Protein AF-A0A061QTZ3-F1 (afdb_monomer_lite)

Foldseek 3Di:
DPPDQPVVLLVVLLVLLVVLPVVDPPLLVLLLVQLVQCPVVHLQLDHDCVDPSCPPNVVNCVSCVVVCVVQVVPDGNSVSSNSSSVSSVVVVVVPPDD

Radius of gyration: 13.43 Å; chains: 1; bounding box: 27×43×33 Å

InterPro domains:
  IPR002016 Haem peroxidase [PF00141] (13-93)
  IPR010255 Haem peroxidase superfamily [SSF48113] (11-93)
  IPR019794 Peroxidase, active site [PS00436] (28-39)

Secondary structure (DSSP, 8-state):
------HHHHHHHHHHHHHHHHHSTTHHHHHHHHHHHHTSS-SSS---TTSGGGTT-HHHHHHHHHHHHHSTTTS-HHHHHHHHHHHHHHHHHTT---

Organism: NCBI:txid582737

pLDDT: mean 91.47, std 13.01, range [41.38, 98.44]

Structure (mmCIF, N/CA/C/O backbone):
data_AF-A0A061QTZ3-F1
#
_entry.id   AF-A0A061QTZ3-F1
#
loop_
_atom_site.group_PDB
_atom_site.id
_atom_site.type_symbol
_atom_site.label_atom_id
_atom_site.label_alt_id
_atom_site.label_comp_id
_atom_site.label_asym_id
_atom_site.label_entity_id
_atom_site.label_seq_id
_atom_site.pdbx_PDB_ins_code
_atom_site.Cartn_x
_atom_site.Cartn_y
_atom_site.Cartn_z
_atom_site.occupancy
_atom_site.B_iso_or_equiv
_atom_site.auth_seq_id
_atom_site.auth_comp_id
_atom_site.auth_asym_id
_atom_site.auth_atom_id
_atom_site.pdbx_PDB_model_num
ATOM 1 N N . PRO A 1 1 ? -5.597 22.428 11.726 1.00 41.38 1 PRO A N 1
ATOM 2 C CA . PRO A 1 1 ? -6.651 21.450 12.080 1.00 41.38 1 PRO A CA 1
ATOM 3 C C . PRO A 1 1 ? -6.055 20.040 12.136 1.00 41.38 1 PRO A C 1
ATOM 5 O O . PRO A 1 1 ? -5.758 19.455 11.103 1.00 41.38 1 PRO A O 1
ATOM 8 N N . THR A 1 2 ? -5.795 19.531 13.338 1.00 43.41 2 THR A N 1
ATOM 9 C CA . THR A 1 2 ? -5.424 18.127 13.541 1.00 43.41 2 THR A CA 1
ATOM 10 C C . THR A 1 2 ? -6.658 17.272 13.287 1.00 43.41 2 THR A C 1
ATOM 12 O O . THR A 1 2 ? -7.530 17.175 14.147 1.00 43.41 2 THR A O 1
ATOM 15 N N . VAL A 1 3 ? -6.760 16.703 12.087 1.00 55.25 3 VAL A N 1
ATOM 16 C CA . VAL A 1 3 ? -7.692 15.604 11.831 1.00 55.25 3 VAL A CA 1
ATOM 17 C C . VAL A 1 3 ? -7.209 14.447 12.699 1.00 55.25 3 VAL A C 1
ATOM 19 O O . VAL A 1 3 ? -6.103 13.945 12.511 1.00 55.25 3 VAL A O 1
ATOM 22 N N . SER A 1 4 ? -7.982 14.080 13.719 1.00 60.75 4 SER A N 1
ATOM 23 C CA . SER A 1 4 ? -7.726 12.850 14.460 1.00 60.75 4 SER A CA 1
ATOM 24 C C . SER A 1 4 ? -7.866 11.689 13.483 1.00 60.75 4 SER A C 1
ATOM 26 O O . SER A 1 4 ? -8.926 11.538 12.877 1.00 60.75 4 SER A O 1
ATOM 28 N N . LEU A 1 5 ? -6.808 10.896 13.325 1.00 68.38 5 LEU A N 1
ATOM 29 C CA . LEU A 1 5 ? -6.836 9.678 12.523 1.00 68.38 5 LEU A CA 1
ATOM 30 C C . LEU A 1 5 ? -8.010 8.806 12.998 1.00 68.38 5 LEU A C 1
ATOM 32 O O . LEU A 1 5 ? -8.040 8.406 14.165 1.00 68.38 5 LEU A O 1
ATOM 36 N N . ASP A 1 6 ? -8.988 8.548 12.127 1.00 83.75 6 ASP A N 1
ATOM 37 C CA . ASP A 1 6 ? -10.115 7.680 12.468 1.00 83.75 6 ASP A CA 1
ATOM 38 C C . ASP A 1 6 ? -9.604 6.247 12.642 1.00 83.75 6 ASP A C 1
ATOM 40 O O . ASP A 1 6 ? -9.299 5.532 11.682 1.00 83.75 6 ASP A O 1
ATOM 44 N N . THR A 1 7 ? -9.497 5.827 13.899 1.00 85.81 7 THR A N 1
ATOM 45 C CA . THR A 1 7 ? -8.972 4.516 14.271 1.00 85.81 7 THR A CA 1
ATOM 46 C C . THR A 1 7 ? -9.833 3.379 13.722 1.00 85.81 7 THR A C 1
ATOM 48 O O . THR A 1 7 ? -9.293 2.306 13.442 1.00 85.81 7 THR A O 1
ATOM 51 N N . ALA A 1 8 ? -11.132 3.607 13.489 1.00 92.00 8 ALA A N 1
ATOM 52 C CA . ALA A 1 8 ? -12.021 2.623 12.880 1.00 92.00 8 ALA A CA 1
ATOM 53 C C . ALA A 1 8 ? -11.728 2.439 11.382 1.00 92.00 8 ALA A C 1
ATOM 55 O O . ALA A 1 8 ? -11.662 1.303 10.899 1.00 92.00 8 ALA A O 1
ATOM 56 N N . THR A 1 9 ? -11.479 3.531 10.652 1.00 94.12 9 THR A N 1
ATOM 57 C CA . THR A 1 9 ? -11.048 3.472 9.245 1.00 94.12 9 THR A CA 1
ATOM 58 C C . THR A 1 9 ? -9.703 2.758 9.114 1.00 94.12 9 THR 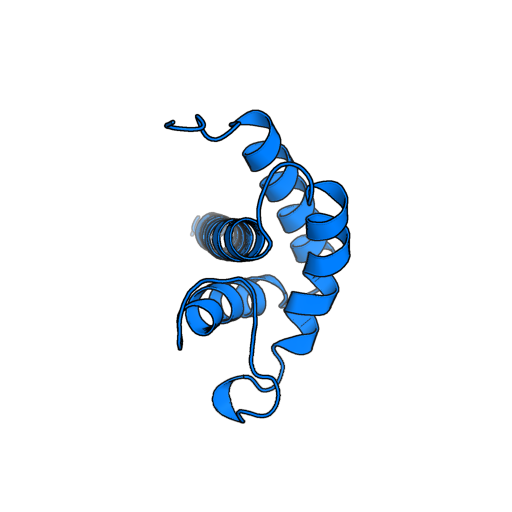A C 1
ATOM 60 O O . THR A 1 9 ? -9.581 1.826 8.319 1.00 94.12 9 THR A O 1
ATOM 63 N N . VAL A 1 10 ? -8.718 3.084 9.959 1.00 95.44 10 VAL A N 1
ATOM 64 C CA . VAL A 1 10 ? -7.416 2.387 9.959 1.00 95.44 10 VAL A CA 1
ATOM 65 C C . VAL A 1 10 ? -7.577 0.892 10.249 1.00 95.44 10 VAL A C 1
ATOM 67 O O . VAL A 1 10 ? -6.965 0.060 9.577 1.00 95.44 10 VAL A O 1
ATOM 70 N N . ALA A 1 11 ? -8.411 0.517 11.224 1.00 95.88 11 ALA A N 1
ATOM 71 C CA . ALA A 1 11 ? -8.685 -0.888 11.528 1.00 95.88 11 ALA A CA 1
ATOM 72 C C . ALA A 1 11 ? -9.345 -1.625 10.348 1.00 95.88 11 ALA A C 1
ATOM 74 O O . ALA A 1 11 ? -8.997 -2.776 10.069 1.00 95.88 11 ALA A O 1
ATOM 75 N N . SER A 1 12 ? -10.246 -0.953 9.628 1.00 97.06 12 SER A N 1
ATOM 76 C CA . SER A 1 12 ? -10.900 -1.496 8.434 1.00 97.06 12 SER A CA 1
ATOM 77 C C . SER A 1 12 ? -9.890 -1.729 7.309 1.00 97.06 12 SER A C 1
ATOM 79 O O . SER A 1 12 ? -9.820 -2.840 6.785 1.00 97.06 12 SER A O 1
ATOM 81 N N . ILE A 1 13 ? -9.018 -0.756 7.022 1.00 97.81 13 ILE A N 1
ATOM 82 C CA . ILE A 1 13 ? -7.938 -0.908 6.031 1.00 97.81 13 ILE A CA 1
ATOM 83 C C . ILE A 1 13 ? -7.017 -2.070 6.407 1.00 97.81 13 ILE A C 1
ATOM 85 O O . ILE A 1 13 ? -6.762 -2.939 5.578 1.00 97.81 13 ILE A O 1
ATOM 89 N N . ARG A 1 14 ? -6.578 -2.159 7.671 1.00 97.88 14 ARG A N 1
ATOM 90 C CA . ARG A 1 14 ? -5.762 -3.287 8.160 1.00 97.88 14 ARG A CA 1
ATOM 91 C C . ARG A 1 14 ? -6.436 -4.640 7.920 1.00 97.88 14 ARG A C 1
ATOM 93 O O . ARG A 1 14 ? -5.761 -5.601 7.559 1.00 97.88 14 ARG A O 1
ATOM 100 N N . SER A 1 15 ? -7.749 -4.734 8.133 1.00 98.06 15 SER A N 1
ATOM 101 C CA . SER A 1 15 ? -8.521 -5.958 7.877 1.00 98.06 15 SER A CA 1
ATOM 102 C C . SER A 1 15 ? -8.527 -6.326 6.389 1.00 98.06 15 SER A C 1
ATOM 104 O O . SER A 1 15 ? -8.260 -7.474 6.035 1.00 98.06 15 SER A O 1
ATOM 106 N N . ARG A 1 16 ? -8.751 -5.343 5.509 1.00 98.31 16 ARG A N 1
ATOM 107 C CA . ARG A 1 16 ? -8.760 -5.538 4.049 1.00 98.31 16 ARG A CA 1
ATOM 108 C C . ARG A 1 16 ? -7.381 -5.919 3.514 1.00 98.31 16 ARG A C 1
ATOM 110 O O . ARG A 1 16 ? -7.273 -6.840 2.712 1.00 98.31 16 ARG A O 1
ATOM 117 N N . VAL A 1 17 ? -6.321 -5.288 4.021 1.00 98.31 17 VAL A N 1
ATOM 118 C CA . VAL A 1 17 ? -4.935 -5.632 3.674 1.00 98.31 17 VAL A CA 1
ATOM 119 C C . VAL A 1 17 ? -4.598 -7.065 4.091 1.00 98.31 17 VAL A C 1
ATOM 121 O O . VAL A 1 17 ? -4.006 -7.793 3.300 1.00 98.31 17 VAL A O 1
ATOM 124 N N . LYS A 1 18 ? -5.000 -7.511 5.290 1.00 97.62 18 LYS A N 1
ATOM 125 C CA . LYS A 1 18 ? -4.797 -8.908 5.721 1.00 97.62 18 LYS A CA 1
ATOM 126 C C . LYS A 1 18 ? -5.485 -9.899 4.785 1.00 97.62 18 LYS A C 1
ATOM 128 O O . LYS A 1 18 ? -4.836 -10.823 4.320 1.00 97.62 18 LYS A O 1
ATOM 133 N N . GLN A 1 19 ? -6.745 -9.643 4.424 1.00 97.62 19 GLN A N 1
ATOM 134 C CA . GLN A 1 19 ? -7.471 -10.473 3.453 1.00 97.62 19 GLN A CA 1
ATOM 135 C C . GLN A 1 19 ? -6.749 -10.538 2.097 1.00 97.62 19 GLN A C 1
ATOM 137 O O . GLN A 1 19 ? -6.664 -11.607 1.496 1.00 97.62 19 GLN A O 1
ATOM 142 N N . ALA A 1 20 ? -6.198 -9.415 1.623 1.00 97.81 20 ALA A N 1
ATOM 143 C CA . ALA A 1 20 ? -5.416 -9.389 0.389 1.00 97.81 20 ALA A CA 1
ATOM 144 C C . ALA A 1 20 ? -4.121 -10.215 0.504 1.00 97.81 20 ALA A C 1
ATOM 146 O O . ALA A 1 20 ? -3.766 -10.930 -0.432 1.00 97.81 20 ALA A O 1
ATOM 147 N N . ILE A 1 21 ? -3.426 -10.142 1.647 1.00 97.25 21 ILE A N 1
ATOM 148 C CA . ILE A 1 21 ? -2.220 -10.939 1.920 1.00 97.25 21 ILE A CA 1
ATOM 149 C C . ILE A 1 21 ? -2.548 -12.438 1.935 1.00 97.25 21 ILE A C 1
ATOM 151 O O . ILE A 1 21 ? -1.837 -13.210 1.294 1.00 97.25 21 ILE A O 1
A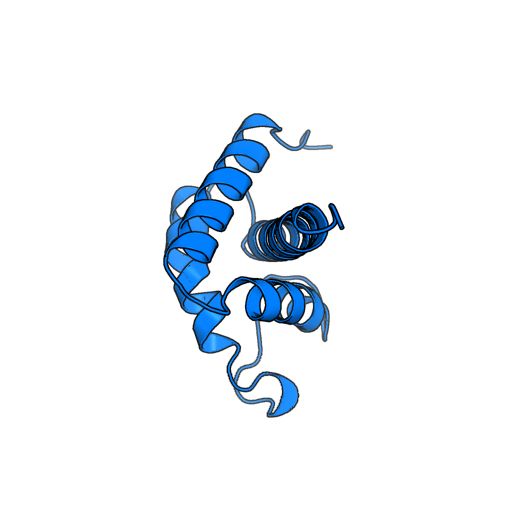TOM 155 N N . ASP A 1 22 ? -3.632 -12.837 2.603 1.00 95.81 22 ASP A N 1
ATOM 156 C CA . ASP A 1 22 ? -4.061 -14.238 2.696 1.00 95.81 22 ASP A CA 1
ATOM 157 C C . ASP A 1 22 ? -4.453 -14.812 1.322 1.00 95.81 22 ASP A C 1
ATOM 159 O O . ASP A 1 22 ? -4.216 -15.985 1.033 1.00 95.81 22 ASP A O 1
ATOM 163 N N . GLY A 1 23 ? -5.029 -13.977 0.448 1.00 95.75 23 GLY A N 1
ATOM 164 C CA . GLY A 1 23 ? -5.454 -14.364 -0.899 1.00 95.75 23 GLY A CA 1
ATOM 165 C C . GLY A 1 23 ? -4.346 -14.374 -1.959 1.00 95.75 23 GLY A C 1
ATOM 166 O O . GLY A 1 23 ? -4.535 -14.979 -3.017 1.00 95.75 23 GLY A O 1
ATOM 167 N N . PHE A 1 24 ? -3.200 -13.726 -1.715 1.00 93.69 24 PHE A N 1
ATOM 168 C CA . PHE A 1 24 ? -2.121 -13.616 -2.700 1.00 93.69 24 PHE A CA 1
ATOM 169 C C . PHE A 1 24 ? -0.741 -13.933 -2.096 1.00 93.69 24 PHE A C 1
ATOM 171 O O . PHE A 1 24 ? -0.115 -13.078 -1.454 1.00 93.69 24 PHE A O 1
ATOM 178 N N . PRO A 1 25 ? -0.208 -15.149 -2.341 1.00 88.25 25 PRO A N 1
ATOM 179 C CA . PRO A 1 25 ? 1.097 -15.551 -1.833 1.00 88.25 25 PRO A CA 1
ATOM 180 C C . PRO A 1 25 ? 2.190 -14.542 -2.200 1.00 88.25 25 PRO A C 1
ATOM 182 O O . PRO A 1 25 ? 2.344 -14.161 -3.359 1.00 88.25 25 PRO A O 1
ATOM 185 N N . LYS A 1 26 ? 3.002 -14.156 -1.208 1.00 93.62 26 LYS A N 1
ATOM 186 C CA . LYS A 1 26 ? 4.100 -13.172 -1.326 1.00 93.62 26 LYS A CA 1
ATOM 187 C C . LYS A 1 26 ? 3.663 -11.710 -1.515 1.00 93.62 26 LYS A C 1
ATOM 189 O O . LYS A 1 26 ? 4.522 -10.876 -1.812 1.00 93.62 26 LYS A O 1
ATOM 194 N N . LEU A 1 27 ? 2.392 -11.361 -1.295 1.00 97.75 27 LEU A N 1
ATOM 195 C CA . LEU A 1 27 ? 1.979 -9.953 -1.276 1.00 97.75 27 LEU A CA 1
ATOM 196 C C . LEU A 1 27 ? 2.622 -9.178 -0.119 1.00 97.75 27 LEU A C 1
ATOM 198 O O . LEU A 1 27 ? 3.132 -8.086 -0.336 1.00 97.75 27 LEU A O 1
ATOM 202 N N . GLY A 1 28 ? 2.661 -9.756 1.087 1.00 97.69 28 GLY A N 1
ATOM 203 C CA . GLY A 1 28 ? 3.179 -9.093 2.294 1.00 97.69 28 GLY A CA 1
ATOM 204 C C . GLY A 1 28 ? 4.550 -8.420 2.101 1.00 97.69 28 GLY A C 1
ATOM 205 O O . GLY A 1 28 ? 4.646 -7.202 2.249 1.00 97.69 28 GLY A O 1
ATOM 206 N N . PRO A 1 29 ? 5.601 -9.147 1.672 1.00 97.62 29 PRO A N 1
ATOM 207 C CA . PRO A 1 29 ? 6.909 -8.544 1.401 1.00 97.62 29 PRO A CA 1
ATOM 208 C C . PRO A 1 29 ? 6.878 -7.425 0.347 1.00 97.62 29 PRO A C 1
ATOM 210 O O . PRO A 1 29 ? 7.623 -6.451 0.454 1.00 97.62 29 PRO A O 1
ATOM 213 N N . LYS A 1 30 ? 6.005 -7.530 -0.666 1.00 98.38 30 LYS A N 1
ATOM 214 C CA . LYS A 1 30 ? 5.836 -6.489 -1.692 1.00 98.38 30 LYS A CA 1
ATOM 215 C C . LYS A 1 30 ? 5.204 -5.220 -1.118 1.00 98.38 30 LYS A C 1
ATOM 217 O O . LYS A 1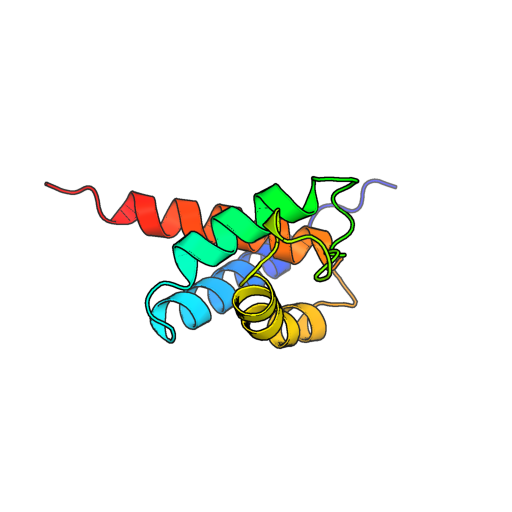 30 ? 5.601 -4.140 -1.534 1.00 98.38 30 LYS A O 1
ATOM 222 N N . LEU A 1 31 ? 4.277 -5.339 -0.164 1.00 98.44 31 LEU A N 1
ATOM 223 C CA . LEU A 1 31 ? 3.668 -4.197 0.528 1.00 98.44 31 LEU A CA 1
ATOM 224 C C . LEU A 1 31 ? 4.682 -3.465 1.413 1.00 98.44 31 LEU A C 1
ATOM 226 O O . LEU A 1 31 ? 4.741 -2.239 1.379 1.00 98.44 31 LEU A O 1
ATOM 230 N N . VAL A 1 32 ? 5.531 -4.205 2.140 1.00 98.06 32 VAL A N 1
ATOM 231 C CA . VAL A 1 32 ? 6.640 -3.605 2.905 1.00 98.06 32 VAL A CA 1
ATOM 232 C C . VAL A 1 32 ? 7.549 -2.807 1.966 1.00 98.06 32 VAL A C 1
ATOM 234 O O . VAL A 1 32 ? 7.802 -1.629 2.212 1.00 98.06 32 VAL A O 1
ATOM 237 N N . ARG A 1 33 ? 7.971 -3.407 0.842 1.00 98.06 33 ARG A N 1
ATOM 238 C CA . ARG A 1 33 ? 8.792 -2.716 -0.165 1.00 98.06 33 ARG A CA 1
ATOM 239 C C . ARG A 1 33 ? 8.091 -1.486 -0.745 1.00 98.06 33 ARG A C 1
ATOM 241 O O . ARG A 1 33 ? 8.718 -0.437 -0.823 1.00 98.06 33 ARG A O 1
ATOM 248 N N . LEU A 1 34 ? 6.821 -1.601 -1.138 1.00 98.25 34 LEU A N 1
ATOM 249 C CA . LEU A 1 34 ? 6.048 -0.491 -1.699 1.00 98.25 34 LEU A CA 1
ATOM 250 C C . LEU A 1 34 ? 6.014 0.700 -0.737 1.00 98.25 34 LEU A C 1
ATOM 252 O O . LEU A 1 34 ? 6.318 1.811 -1.149 1.00 98.25 34 LEU A O 1
ATOM 256 N N . SER A 1 35 ? 5.719 0.457 0.544 1.00 97.00 35 SER A N 1
ATOM 257 C CA . SER A 1 35 ? 5.644 1.524 1.551 1.00 97.00 35 SER A CA 1
ATOM 258 C C . SER A 1 35 ? 6.968 2.274 1.743 1.00 97.00 35 SER A C 1
ATOM 260 O O . SER A 1 35 ? 6.966 3.474 1.988 1.00 97.00 35 SER A O 1
ATOM 262 N N . PHE A 1 36 ? 8.105 1.588 1.587 1.00 96.12 36 PHE A N 1
ATOM 263 C CA . PHE A 1 36 ? 9.423 2.218 1.629 1.00 96.12 36 PHE A CA 1
ATOM 264 C C . PHE A 1 36 ? 9.717 3.021 0.355 1.00 96.12 36 PHE A C 1
ATOM 266 O O . PHE A 1 36 ? 10.172 4.159 0.433 1.00 96.12 36 PHE A O 1
ATOM 273 N N . HIS A 1 37 ? 9.448 2.433 -0.815 1.00 96.75 37 HIS A N 1
ATOM 274 C CA . HIS A 1 37 ? 9.721 3.065 -2.107 1.00 96.75 37 HIS A CA 1
ATOM 275 C C . HIS A 1 37 ? 8.817 4.270 -2.393 1.00 96.75 37 HIS A C 1
ATOM 277 O O . HIS A 1 37 ? 9.256 5.174 -3.094 1.00 96.75 37 HIS A O 1
ATOM 283 N N . ASP A 1 38 ? 7.618 4.332 -1.808 1.00 96.44 38 ASP A N 1
ATOM 284 C CA . ASP A 1 38 ? 6.747 5.516 -1.863 1.00 96.44 38 ASP A CA 1
ATOM 285 C C . ASP A 1 38 ? 7.439 6.765 -1.319 1.00 96.44 38 ASP A C 1
ATOM 287 O O . ASP A 1 38 ? 7.294 7.852 -1.851 1.00 96.44 38 ASP A O 1
ATOM 291 N N . CYS A 1 39 ? 8.288 6.615 -0.304 1.00 93.75 39 CYS A N 1
ATOM 292 C CA . CYS A 1 39 ? 9.011 7.737 0.278 1.00 93.75 39 CYS A CA 1
ATOM 293 C C . CYS A 1 39 ? 10.294 8.120 -0.483 1.00 93.75 39 CYS A C 1
ATOM 295 O O . CYS A 1 39 ? 10.969 9.078 -0.094 1.00 93.75 39 CYS A O 1
ATOM 297 N N . VAL A 1 40 ? 10.646 7.422 -1.571 1.00 90.50 40 VAL A N 1
ATOM 298 C CA . VAL A 1 40 ? 11.769 7.800 -2.441 1.00 90.50 40 VAL A CA 1
ATOM 299 C C . VAL A 1 40 ? 11.307 8.923 -3.371 1.00 90.50 40 VAL A C 1
ATOM 301 O O . VAL A 1 40 ? 10.739 8.682 -4.428 1.00 90.50 40 VAL A O 1
ATOM 304 N N . GLY A 1 41 ? 11.553 10.168 -2.958 1.00 77.81 41 GLY A N 1
ATOM 305 C CA . GLY A 1 41 ? 11.085 11.369 -3.665 1.00 77.81 41 GLY A CA 1
ATOM 306 C C . GLY A 1 41 ? 9.890 12.061 -2.999 1.00 77.81 41 GLY A C 1
ATOM 307 O O . GLY A 1 41 ? 9.644 13.227 -3.296 1.00 77.81 41 GLY A O 1
ATOM 308 N N . GLY A 1 42 ? 9.240 11.398 -2.034 1.00 87.06 42 GLY A N 1
ATOM 309 C CA . GLY A 1 42 ? 8.197 11.949 -1.162 1.00 87.06 42 GLY A CA 1
ATOM 310 C C . GLY A 1 42 ? 7.015 10.991 -1.012 1.00 87.06 42 GLY A C 1
ATOM 311 O O . GLY A 1 42 ? 6.493 10.538 -2.016 1.00 87.06 42 GLY A O 1
ATOM 312 N N . CYS A 1 43 ? 6.585 10.704 0.224 1.00 93.44 43 CYS A N 1
ATOM 313 C CA . CYS A 1 43 ? 5.496 9.758 0.514 1.00 93.44 43 CYS A CA 1
ATOM 314 C C . CYS A 1 43 ? 4.120 10.347 0.125 1.00 93.44 43 CYS A C 1
ATOM 316 O O . CYS A 1 43 ? 3.366 10.814 0.983 1.00 93.44 43 CYS A O 1
ATOM 318 N N . ASP A 1 44 ? 3.827 10.419 -1.171 1.00 95.00 44 ASP A N 1
ATOM 319 C CA . ASP A 1 44 ? 2.610 11.027 -1.724 1.00 95.00 44 ASP A CA 1
ATOM 320 C C . ASP A 1 44 ? 1.668 10.001 -2.382 1.00 95.00 44 ASP A C 1
ATOM 322 O O . ASP A 1 44 ? 0.603 10.351 -2.904 1.00 95.00 44 ASP A O 1
ATOM 326 N N . GLY A 1 45 ? 2.016 8.713 -2.306 1.00 93.62 45 GLY A N 1
ATOM 327 C CA . GLY A 1 45 ? 1.279 7.617 -2.909 1.00 93.62 45 GLY A CA 1
ATOM 328 C C . GLY A 1 45 ? 1.593 7.419 -4.391 1.00 93.62 45 GLY A C 1
ATOM 329 O O . GLY A 1 45 ? 0.983 6.545 -5.005 1.00 93.62 45 GLY A O 1
ATOM 330 N N . CYS A 1 46 ? 2.443 8.232 -5.023 1.00 94.31 46 CYS A N 1
ATOM 331 C CA . CYS A 1 46 ? 2.835 8.098 -6.423 1.00 94.31 46 CYS A CA 1
ATOM 332 C C . CYS A 1 46 ? 4.178 7.375 -6.551 1.00 94.31 46 CYS A C 1
ATOM 334 O O . CYS A 1 46 ? 5.180 7.755 -5.964 1.00 94.31 46 CYS A O 1
ATOM 336 N N . ILE A 1 47 ? 4.218 6.360 -7.414 1.00 94.12 47 ILE A N 1
ATOM 337 C CA . ILE A 1 47 ? 5.440 5.616 -7.722 1.00 94.12 47 ILE A CA 1
ATOM 338 C C . ILE A 1 47 ? 5.794 5.839 -9.187 1.00 94.12 47 ILE A C 1
ATOM 340 O O . ILE A 1 47 ? 4.983 5.568 -10.075 1.00 94.12 47 ILE A O 1
ATOM 344 N N . ASP A 1 48 ? 7.025 6.276 -9.449 1.00 93.94 48 ASP A N 1
ATOM 345 C CA . ASP A 1 48 ? 7.576 6.278 -10.802 1.00 93.94 48 ASP A CA 1
ATOM 346 C C . ASP A 1 48 ? 7.909 4.842 -11.233 1.00 93.94 48 ASP A C 1
ATOM 348 O O . ASP A 1 48 ? 8.953 4.290 -10.878 1.00 93.94 48 ASP A O 1
ATOM 352 N N . LEU A 1 49 ? 7.010 4.229 -12.003 1.00 95.25 49 LEU A N 1
ATOM 353 C CA . LEU A 1 49 ? 7.186 2.878 -12.542 1.00 95.25 49 LEU A CA 1
ATOM 354 C C . LEU A 1 49 ? 8.182 2.814 -13.715 1.00 95.25 49 LEU A C 1
ATOM 356 O O . LEU A 1 49 ? 8.485 1.717 -14.179 1.00 95.25 49 LEU A O 1
ATOM 360 N N . SER A 1 50 ? 8.705 3.948 -14.197 1.00 95.00 50 SER A N 1
ATOM 361 C CA . SER A 1 50 ? 9.793 3.959 -15.185 1.00 95.00 50 SER A CA 1
ATOM 362 C C . SER A 1 50 ? 11.173 3.757 -14.548 1.00 95.00 50 SER A C 1
ATOM 364 O O . SER A 1 50 ? 12.113 3.337 -15.226 1.00 95.00 50 SER A O 1
ATOM 366 N N . ASN A 1 51 ? 11.291 3.987 -13.236 1.00 94.94 51 ASN A N 1
ATOM 367 C CA . ASN A 1 51 ? 12.497 3.689 -12.479 1.00 94.94 51 ASN A CA 1
ATOM 368 C C . ASN A 1 51 ? 12.643 2.169 -12.265 1.00 94.94 51 ASN A C 1
ATOM 370 O O . ASN A 1 51 ? 11.787 1.523 -11.657 1.00 94.94 51 ASN A O 1
ATOM 374 N N . GLY A 1 52 ? 13.770 1.602 -12.705 1.00 96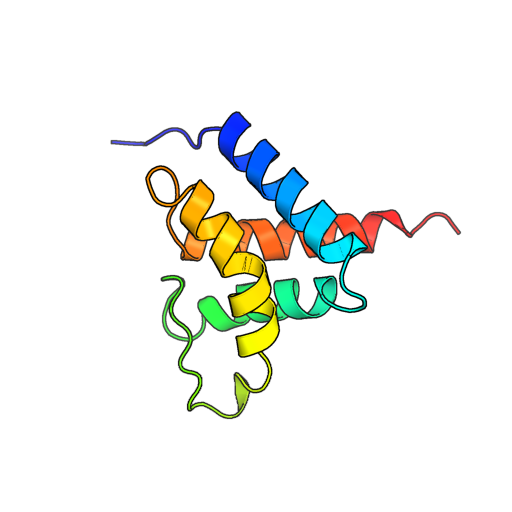.38 52 GLY A N 1
ATOM 375 C CA . GLY A 1 52 ? 14.082 0.179 -12.552 1.00 96.38 52 GLY A CA 1
ATOM 376 C C . GLY A 1 52 ? 14.065 -0.315 -11.100 1.00 96.38 52 GLY A C 1
ATOM 377 O O . GLY A 1 52 ? 13.653 -1.452 -10.857 1.00 96.38 52 GLY A O 1
ATOM 378 N N . ASP A 1 53 ? 14.393 0.541 -10.129 1.00 95.75 53 ASP A N 1
ATOM 379 C CA . ASP A 1 53 ? 14.347 0.207 -8.698 1.00 95.75 53 ASP A CA 1
ATOM 380 C C . ASP A 1 53 ? 12.918 -0.046 -8.193 1.00 95.75 53 ASP A C 1
ATOM 382 O O . ASP A 1 53 ? 12.730 -0.700 -7.164 1.00 95.75 53 ASP A O 1
ATOM 386 N N . ASN A 1 54 ? 11.903 0.401 -8.940 1.00 96.56 54 ASN A N 1
ATOM 387 C CA . ASN A 1 54 ? 10.480 0.208 -8.657 1.00 96.56 54 ASN A CA 1
ATOM 388 C C . ASN A 1 54 ? 9.865 -0.973 -9.429 1.00 96.56 54 ASN A C 1
ATOM 390 O O . ASN A 1 54 ? 8.669 -1.233 -9.303 1.00 96.56 54 ASN A O 1
ATOM 394 N N . SER A 1 55 ? 10.665 -1.748 -10.173 1.00 97.25 55 SER A N 1
ATOM 395 C CA . SER A 1 55 ? 10.180 -2.907 -10.940 1.00 97.25 55 SER A CA 1
ATOM 396 C C . SER A 1 55 ? 9.375 -3.872 -10.064 1.00 97.25 55 SER A C 1
ATOM 398 O O . SER A 1 55 ? 9.830 -4.269 -8.984 1.00 97.25 55 SER A O 1
ATOM 400 N N . GLY A 1 56 ? 8.186 -4.282 -10.504 1.00 96.56 56 GLY A N 1
ATOM 401 C CA . GLY A 1 56 ? 7.332 -5.212 -9.765 1.00 96.56 56 GLY A CA 1
ATOM 402 C C . GLY A 1 56 ? 6.450 -4.566 -8.691 1.00 96.56 56 GLY A C 1
ATOM 403 O O . GLY A 1 56 ? 5.780 -5.311 -7.964 1.00 96.56 56 GLY A O 1
ATOM 404 N N . LEU A 1 57 ? 6.479 -3.234 -8.532 1.00 97.38 57 LEU A N 1
ATOM 405 C CA . LEU A 1 57 ? 5.595 -2.493 -7.621 1.00 97.38 57 LEU A CA 1
ATOM 406 C C . LEU A 1 57 ? 4.192 -2.262 -8.197 1.00 97.38 57 LEU A C 1
ATOM 408 O O . LEU A 1 57 ? 3.266 -2.011 -7.433 1.00 97.38 57 LEU A O 1
ATOM 412 N N . GLU A 1 58 ? 3.986 -2.472 -9.494 1.00 97.38 58 GLU A N 1
ATOM 413 C CA . GLU A 1 58 ? 2.656 -2.492 -10.107 1.00 97.38 58 GLU A CA 1
ATOM 414 C C . GLU A 1 58 ? 1.742 -3.556 -9.478 1.00 97.38 58 GLU A C 1
ATOM 416 O O . GLU A 1 58 ? 0.540 -3.351 -9.348 1.00 97.38 58 GLU A O 1
ATOM 421 N N . VAL A 1 59 ? 2.318 -4.669 -9.010 1.00 97.56 59 VAL A N 1
ATOM 422 C CA . VAL A 1 59 ? 1.580 -5.761 -8.364 1.00 97.56 59 VAL A CA 1
ATOM 423 C C . VAL A 1 59 ? 0.968 -5.343 -7.015 1.00 97.56 59 VAL A C 1
ATOM 425 O O . VAL A 1 59 ? -0.244 -5.483 -6.859 1.00 97.56 59 VAL A O 1
ATOM 428 N N . PRO A 1 60 ? 1.739 -4.857 -6.016 1.00 98.19 60 PRO A N 1
ATOM 429 C CA . PRO A 1 60 ? 1.153 -4.380 -4.766 1.00 98.19 60 PRO A CA 1
ATOM 430 C C . PRO A 1 60 ? 0.279 -3.132 -4.955 1.00 98.19 60 PRO A C 1
ATOM 432 O O . PRO A 1 60 ? -0.704 -3.011 -4.233 1.00 98.19 60 PRO A O 1
ATOM 435 N N . ILE A 1 61 ? 0.567 -2.258 -5.931 1.00 98.12 61 ILE A N 1
ATOM 436 C CA . ILE A 1 61 ? -0.315 -1.123 -6.264 1.00 98.12 61 ILE A CA 1
ATOM 437 C C . ILE A 1 61 ? -1.685 -1.639 -6.716 1.00 98.12 61 ILE A C 1
ATOM 439 O O . ILE A 1 61 ? -2.690 -1.318 -6.092 1.00 98.12 61 ILE A O 1
ATOM 443 N N . ALA A 1 62 ? -1.732 -2.535 -7.707 1.00 98.00 62 ALA A N 1
ATOM 444 C CA . ALA A 1 62 ? -2.989 -3.098 -8.199 1.00 98.00 62 ALA A CA 1
ATOM 445 C C . ALA A 1 62 ? -3.776 -3.854 -7.110 1.00 98.00 62 ALA A C 1
ATOM 447 O O . ALA A 1 62 ? -5.006 -3.869 -7.128 1.00 98.00 62 ALA A O 1
ATOM 448 N N . ALA A 1 63 ? -3.081 -4.473 -6.149 1.00 98.12 63 ALA A N 1
ATOM 449 C CA . ALA A 1 63 ? -3.716 -5.133 -5.011 1.00 98.12 63 ALA A CA 1
ATOM 450 C C . ALA A 1 63 ? -4.324 -4.142 -3.998 1.00 98.12 63 ALA A C 1
ATOM 452 O O . ALA A 1 63 ? -5.334 -4.462 -3.369 1.00 98.12 63 ALA A O 1
ATOM 453 N N . LEU A 1 64 ? -3.724 -2.958 -3.825 1.00 98.25 64 LEU A N 1
ATOM 454 C CA . LEU A 1 64 ? -4.199 -1.925 -2.900 1.00 98.25 64 LEU A CA 1
ATOM 455 C C . LEU A 1 64 ? -5.192 -0.944 -3.532 1.00 98.25 64 LEU A C 1
ATOM 457 O O . LEU A 1 64 ? -5.991 -0.371 -2.796 1.00 98.25 64 LEU A O 1
ATOM 461 N N . ASP A 1 65 ? -5.195 -0.768 -4.854 1.00 97.75 65 ASP A N 1
ATOM 462 C CA . ASP A 1 65 ? -6.061 0.190 -5.556 1.00 97.75 65 ASP A CA 1
ATOM 463 C C . ASP A 1 65 ? -7.555 0.060 -5.191 1.00 97.75 65 ASP A C 1
ATOM 465 O O . ASP A 1 65 ? -8.181 1.083 -4.896 1.00 97.75 65 ASP A O 1
ATOM 469 N N . PRO A 1 66 ? -8.158 -1.148 -5.116 1.00 98.25 66 PRO A N 1
ATOM 470 C CA . PRO A 1 66 ? -9.549 -1.287 -4.686 1.00 98.25 66 PRO A CA 1
ATOM 471 C C . PRO A 1 66 ? -9.772 -0.856 -3.233 1.00 98.25 66 PRO A C 1
ATOM 473 O O . PRO A 1 66 ? -10.826 -0.311 -2.916 1.00 98.25 66 PRO A O 1
ATOM 476 N N . ILE A 1 67 ? -8.787 -1.091 -2.358 1.00 98.00 67 ILE A N 1
ATOM 477 C CA . ILE A 1 67 ? -8.843 -0.692 -0.947 1.00 98.00 67 ILE A CA 1
ATOM 478 C C . ILE A 1 67 ? -8.733 0.829 -0.853 1.00 98.00 67 ILE A C 1
ATOM 480 O O . ILE A 1 67 ? -9.532 1.449 -0.166 1.00 98.00 67 ILE A O 1
ATOM 484 N N . HIS A 1 68 ? -7.799 1.453 -1.572 1.00 96.88 68 HIS A N 1
ATOM 485 C CA . HIS A 1 68 ? -7.696 2.910 -1.616 1.00 96.88 68 HIS A CA 1
ATOM 486 C C . HIS A 1 68 ? -8.994 3.549 -2.096 1.00 96.88 68 HIS A C 1
ATOM 488 O O . HIS A 1 68 ? -9.503 4.430 -1.416 1.00 96.88 68 HIS A O 1
ATOM 494 N N . LYS A 1 69 ? -9.571 3.051 -3.192 1.00 97.75 69 LYS A N 1
ATOM 495 C CA . LYS A 1 69 ? -10.838 3.555 -3.727 1.00 97.75 69 LYS A CA 1
ATOM 496 C C . LYS A 1 69 ? -12.004 3.431 -2.739 1.00 97.75 69 LYS A C 1
ATOM 498 O O . LYS A 1 69 ? -12.899 4.265 -2.739 1.00 97.75 69 LYS A O 1
ATOM 503 N N . GLU A 1 70 ? -12.005 2.400 -1.893 1.00 97.06 70 GLU A N 1
ATOM 504 C CA . GLU A 1 70 ? -13.010 2.212 -0.836 1.00 97.06 70 GLU A CA 1
ATOM 505 C C . GLU A 1 70 ? -12.916 3.281 0.274 1.00 97.06 70 GLU A C 1
ATOM 507 O O . GLU A 1 70 ? -13.919 3.562 0.927 1.00 97.06 70 GLU A O 1
ATOM 512 N N . PHE A 1 71 ? -11.740 3.887 0.480 1.00 95.38 71 PHE A N 1
ATOM 513 C CA . PHE A 1 71 ? -11.465 4.838 1.568 1.00 95.38 71 PHE A CA 1
ATOM 514 C C . PHE A 1 71 ? -10.903 6.192 1.086 1.00 95.38 71 PHE A C 1
ATOM 516 O O . PHE A 1 71 ? -10.353 6.943 1.895 1.00 95.38 71 PHE A O 1
ATOM 523 N N . GLU A 1 72 ? -11.012 6.511 -0.209 1.00 94.75 72 GLU A N 1
ATOM 524 C CA . GLU A 1 72 ? -10.351 7.667 -0.846 1.00 94.75 72 GLU A CA 1
ATOM 525 C C . GLU A 1 72 ? -10.853 9.023 -0.328 1.00 94.75 72 GLU A C 1
ATOM 527 O O . GLU A 1 72 ? -10.138 10.022 -0.384 1.00 94.75 72 GLU A O 1
ATOM 532 N N . ASP A 1 73 ? -12.066 9.055 0.224 1.00 94.12 73 ASP A N 1
ATOM 533 C CA . ASP A 1 73 ? -12.680 10.218 0.863 1.00 94.12 73 ASP A CA 1
ATOM 534 C C . ASP A 1 73 ? -12.156 10.475 2.286 1.00 94.12 73 ASP A C 1
ATOM 536 O O . ASP A 1 73 ? -12.372 11.554 2.843 1.00 94.12 73 ASP A O 1
ATOM 540 N N . LYS A 1 74 ? -11.470 9.493 2.885 1.00 93.31 74 LYS A N 1
ATOM 541 C CA . LYS A 1 74 ? -11.018 9.532 4.284 1.00 93.31 74 LYS A CA 1
ATOM 542 C C . LYS A 1 74 ? -9.511 9.585 4.432 1.00 93.31 74 LYS A C 1
ATOM 544 O O . LYS A 1 74 ? -9.021 10.248 5.344 1.00 93.31 74 LYS A O 1
ATOM 549 N N . LEU A 1 75 ? -8.791 8.842 3.598 1.00 92.94 75 LEU A N 1
ATOM 550 C CA . LEU A 1 75 ? -7.345 8.703 3.683 1.00 92.94 75 LEU A CA 1
ATOM 551 C C . LEU A 1 75 ? -6.718 8.779 2.300 1.00 92.94 75 LEU A C 1
ATOM 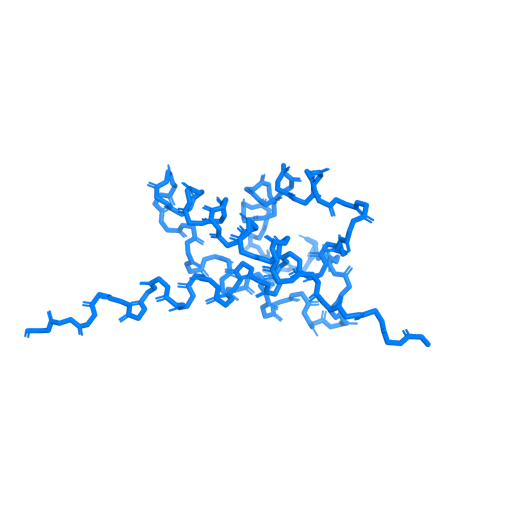553 O O . LEU A 1 75 ? -7.264 8.295 1.307 1.00 92.94 75 LEU A O 1
ATOM 557 N N . SER A 1 76 ? -5.540 9.392 2.258 1.00 95.44 76 SER A N 1
ATOM 558 C CA . SER A 1 76 ? -4.781 9.503 1.027 1.00 95.44 76 SER A CA 1
ATOM 559 C C . SER A 1 76 ? -4.274 8.138 0.577 1.00 95.44 76 SER A C 1
ATOM 561 O O . SER A 1 76 ? -4.222 7.158 1.328 1.00 95.44 76 SER A O 1
ATOM 563 N N . ARG A 1 77 ? -3.835 8.091 -0.676 1.00 96.62 77 ARG A N 1
ATOM 564 C CA . ARG A 1 77 ? -3.158 6.923 -1.218 1.00 96.62 77 ARG A CA 1
ATOM 565 C C . ARG A 1 77 ? -1.898 6.585 -0.403 1.00 96.62 77 ARG A C 1
ATOM 567 O O . ARG A 1 77 ? -1.749 5.451 0.036 1.00 96.62 77 ARG A O 1
ATOM 574 N N . ALA A 1 78 ? -1.077 7.583 -0.074 1.00 96.88 78 ALA A N 1
ATOM 575 C CA . ALA A 1 78 ? 0.103 7.420 0.783 1.00 96.88 78 ALA A CA 1
ATOM 576 C C . ALA A 1 78 ? -0.224 6.782 2.149 1.00 96.88 78 ALA A C 1
ATOM 578 O O . ALA A 1 78 ? 0.474 5.870 2.598 1.00 96.88 78 ALA A O 1
ATOM 579 N N . ASP A 1 79 ? -1.324 7.199 2.789 1.00 96.38 79 ASP A N 1
ATOM 580 C CA . ASP A 1 79 ? -1.756 6.629 4.072 1.00 96.38 79 ASP A CA 1
ATOM 581 C C . ASP A 1 79 ? -2.045 5.127 3.947 1.00 96.38 79 ASP A C 1
ATOM 583 O O . ASP A 1 79 ? -1.628 4.330 4.791 1.00 96.38 79 ASP A O 1
ATOM 587 N N . VAL A 1 80 ? -2.722 4.714 2.871 1.00 97.56 80 VAL A N 1
ATOM 588 C CA . VAL A 1 80 ? -3.015 3.299 2.605 1.00 97.56 80 VAL A CA 1
ATOM 589 C C . VAL A 1 80 ? -1.721 2.504 2.380 1.00 97.56 80 VAL A C 1
ATOM 591 O O . VAL A 1 80 ? -1.617 1.382 2.877 1.00 97.56 80 VAL A O 1
ATOM 594 N N . TRP A 1 81 ? -0.712 3.074 1.709 1.00 97.94 81 TRP A N 1
ATOM 595 C CA . TRP A 1 81 ? 0.566 2.407 1.428 1.00 97.94 81 TRP A CA 1
ATOM 596 C C . TRP A 1 81 ? 1.334 2.187 2.734 1.00 97.94 81 TRP A C 1
ATOM 598 O O . TRP A 1 81 ? 1.807 1.080 3.003 1.00 97.94 81 TRP A O 1
ATOM 608 N N . ALA A 1 82 ? 1.389 3.216 3.583 1.00 97.44 82 ALA A N 1
ATOM 609 C CA . ALA A 1 82 ? 2.024 3.152 4.893 1.00 97.44 82 ALA A CA 1
ATOM 610 C C . ALA A 1 82 ? 1.324 2.144 5.823 1.00 97.44 82 ALA A C 1
ATOM 612 O O . ALA A 1 82 ? 1.981 1.284 6.420 1.00 97.44 82 ALA A O 1
ATOM 613 N N . ILE A 1 83 ? -0.013 2.185 5.909 1.00 97.69 83 ILE A N 1
ATOM 614 C CA . ILE A 1 83 ? -0.795 1.226 6.704 1.00 97.69 83 ILE A CA 1
ATOM 615 C C . ILE A 1 83 ? -0.576 -0.198 6.185 1.00 97.69 83 ILE A C 1
ATOM 617 O O . ILE A 1 83 ? -0.421 -1.120 6.990 1.00 97.69 83 ILE A O 1
ATOM 621 N N . ALA A 1 84 ? -0.533 -0.400 4.866 1.00 98.31 84 ALA A N 1
ATOM 622 C CA . ALA A 1 84 ? -0.320 -1.715 4.276 1.00 98.31 84 ALA A CA 1
ATOM 623 C C . ALA A 1 84 ? 1.075 -2.277 4.587 1.00 98.31 84 ALA A C 1
ATOM 625 O O . ALA A 1 84 ? 1.184 -3.445 4.966 1.00 98.31 84 ALA A O 1
ATOM 626 N N . GLY A 1 85 ? 2.121 -1.449 4.500 1.00 98.06 85 GLY A N 1
ATOM 627 C CA . GLY A 1 85 ? 3.487 -1.825 4.872 1.00 98.06 85 GLY A CA 1
ATOM 628 C C . GLY A 1 85 ? 3.606 -2.239 6.340 1.00 98.06 85 GLY A C 1
ATOM 629 O O . GLY A 1 85 ? 4.121 -3.318 6.639 1.00 98.06 85 GLY A O 1
ATOM 630 N N . LEU A 1 86 ? 3.046 -1.438 7.254 1.00 97.38 86 LEU A N 1
ATOM 631 C CA . LEU A 1 86 ? 3.007 -1.763 8.685 1.00 97.38 86 LEU A CA 1
ATOM 632 C C . LEU A 1 86 ? 2.212 -3.044 8.956 1.00 97.38 86 LEU A C 1
ATOM 634 O O . LEU A 1 86 ? 2.670 -3.914 9.691 1.00 97.3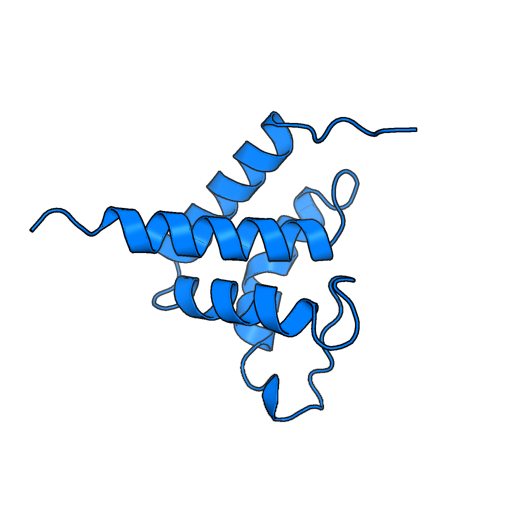8 86 LEU A O 1
ATOM 638 N N . THR A 1 87 ? 1.048 -3.201 8.324 1.00 97.50 87 THR A N 1
ATOM 639 C CA . THR A 1 87 ? 0.212 -4.402 8.474 1.00 97.50 87 THR A CA 1
ATOM 640 C C . THR A 1 87 ? 0.946 -5.653 8.006 1.00 97.50 87 THR A C 1
ATOM 642 O O . THR A 1 87 ? 0.886 -6.683 8.672 1.00 97.50 87 THR A O 1
ATOM 645 N N . ALA A 1 88 ? 1.653 -5.577 6.878 1.00 97.50 88 ALA A N 1
ATOM 646 C CA . ALA A 1 88 ? 2.431 -6.692 6.361 1.00 97.50 88 ALA A CA 1
ATOM 647 C C . ALA A 1 88 ? 3.586 -7.075 7.300 1.00 97.50 88 ALA A C 1
ATOM 649 O O . ALA A 1 88 ? 3.807 -8.263 7.532 1.00 97.50 88 ALA A O 1
ATOM 650 N N . ALA A 1 89 ? 4.276 -6.090 7.885 1.00 96.31 89 ALA A N 1
ATOM 651 C CA . ALA A 1 89 ? 5.306 -6.334 8.894 1.00 96.31 89 ALA A CA 1
ATOM 652 C C . ALA A 1 89 ? 4.725 -6.972 10.172 1.00 96.31 89 ALA A C 1
ATOM 654 O O . ALA A 1 89 ? 5.276 -7.950 10.676 1.00 96.31 89 ALA A O 1
ATOM 655 N N . GLU A 1 90 ? 3.579 -6.479 10.658 1.00 95.38 90 GLU A N 1
ATOM 656 C CA . GLU A 1 90 ? 2.864 -7.050 11.809 1.00 95.38 90 GLU A CA 1
ATOM 657 C C . GLU A 1 90 ? 2.423 -8.503 11.559 1.00 95.38 90 GLU A C 1
ATOM 659 O O . GLU A 1 90 ? 2.485 -9.329 12.468 1.00 95.38 90 GLU A O 1
ATOM 664 N N . VAL A 1 91 ? 1.952 -8.824 10.348 1.00 93.44 91 VAL A N 1
ATOM 665 C CA . VAL A 1 91 ? 1.577 -10.197 9.965 1.00 93.44 91 VAL A CA 1
ATOM 666 C C . VAL A 1 91 ? 2.809 -11.098 9.948 1.00 93.44 91 VAL A C 1
ATOM 668 O O . VAL A 1 91 ? 2.774 -12.159 10.560 1.00 93.44 91 VAL A O 1
ATOM 671 N N . ALA A 1 92 ? 3.912 -10.654 9.340 1.00 91.62 92 ALA A N 1
ATOM 672 C CA . ALA A 1 92 ? 5.147 -11.435 9.266 1.00 91.62 92 ALA A CA 1
ATOM 673 C C . ALA A 1 92 ? 5.772 -11.717 10.645 1.00 91.62 92 ALA A C 1
ATOM 675 O O . ALA A 1 92 ? 6.379 -12.765 10.843 1.00 91.62 92 ALA A O 1
ATOM 676 N N . GLN A 1 93 ? 5.619 -10.805 11.612 1.00 88.19 93 GLN A N 1
ATOM 677 C CA . GLN A 1 93 ? 6.106 -11.014 12.978 1.00 88.19 93 GLN A CA 1
ATOM 678 C C . GLN A 1 93 ? 5.290 -12.068 13.744 1.00 88.19 93 GLN A C 1
ATOM 680 O O . GLN A 1 93 ? 5.821 -12.737 14.626 1.00 88.19 93 GLN A O 1
ATOM 685 N N . LYS A 1 94 ? 3.994 -12.225 13.453 1.00 70.81 94 LYS A N 1
ATOM 686 C CA . LYS A 1 94 ? 3.120 -13.121 14.231 1.00 70.81 94 LYS A CA 1
ATOM 687 C C . LYS A 1 94 ? 3.448 -14.607 14.073 1.00 70.81 94 LYS A C 1
ATOM 689 O O . LYS A 1 94 ? 2.999 -15.389 14.906 1.00 70.81 94 LYS A O 1
ATOM 694 N N . ASP A 1 95 ? 4.289 -14.967 13.105 1.00 56.97 95 ASP A N 1
ATOM 695 C CA . ASP A 1 95 ? 4.746 -16.342 12.880 1.00 56.97 95 ASP A CA 1
ATOM 696 C C . ASP A 1 95 ? 5.923 -16.777 13.781 1.00 56.97 95 ASP A C 1
ATOM 698 O O . ASP A 1 95 ? 6.390 -17.909 13.674 1.00 56.97 95 ASP A O 1
ATOM 702 N N . THR A 1 96 ? 6.404 -15.946 14.716 1.00 52.44 96 THR A N 1
ATOM 703 C CA . THR A 1 96 ? 7.425 -16.368 15.699 1.00 52.44 96 THR A CA 1
ATOM 704 C C . THR A 1 96 ? 6.815 -16.898 16.999 1.00 52.44 96 THR A C 1
ATOM 706 O O . THR A 1 96 ? 6.880 -16.246 18.039 1.00 52.44 96 THR A O 1
ATOM 709 N N . PHE A 1 97 ? 6.270 -18.111 16.953 1.00 49.81 97 PHE A N 1
ATOM 710 C CA . PHE A 1 97 ? 6.355 -19.051 18.074 1.00 49.81 97 PHE A CA 1
ATOM 711 C C . PHE A 1 97 ? 7.131 -20.268 17.560 1.00 49.81 97 PHE A C 1
ATOM 713 O O . PHE A 1 97 ? 6.609 -21.031 16.750 1.00 49.81 97 PHE A O 1
ATOM 720 N N . PHE A 1 98 ? 8.400 -20.375 17.965 1.00 52.22 98 PHE A N 1
ATOM 721 C CA . PHE A 1 98 ? 9.216 -21.580 17.786 1.00 52.22 98 PHE A CA 1
ATOM 722 C C . PHE A 1 98 ? 8.822 -22.639 18.815 1.00 52.22 98 PHE A C 1
ATOM 724 O O . PHE A 1 98 ? 8.539 -22.241 19.971 1.00 52.22 98 PHE A O 1
#

Sequence (98 aa):
PTVSLDTATVASIRSRVKQAIDGFPKLGPKLVRLSFHDCVGGCDGCIDLSNGDNSGLEVPIAALDPIHKEFEDKLSRADVWAIAGLTAAEVAQKDTFF